Protein AF-0000000084733302 (afdb_homodimer)

Solvent-accessible surface area (backbone atoms only — not comparable to full-atom values): 7321 Å² total; per-residue (Å²): 120,76,85,59,74,82,64,51,71,65,41,52,54,48,25,52,52,38,41,72,64,39,76,35,39,67,44,36,49,34,14,44,42,41,44,33,40,62,74,60,72,36,52,62,71,58,47,15,58,73,69,66,48,49,56,69,56,34,52,52,34,37,53,61,51,75,100,120,74,84,59,74,83,64,50,72,66,42,52,55,48,26,51,52,39,41,72,63,40,75,36,42,66,43,38,49,34,14,42,43,40,43,32,38,63,73,60,70,36,52,60,70,58,47,14,58,72,68,67,47,49,57,68,56,35,52,51,36,37,52,61,51,75,100

Secondary structure (DSSP, 8-state):
--------HHHHHHHHHHHHH--SHHHHHHHHHHHHHHTS---HHHHHHHHTS-HHHHHHHHHHHH-/--------HHHHHHHHHHHHH--SHHHHHHHHHHHHHHTS---HHHHHHHHTS-HHHHHHHHHHHH-

Organism: NCBI:txid412449

Structure (mmCIF, N/CA/C/O backbone):
data_AF-0000000084733302-model_v1
#
loop_
_entity.id
_entity.type
_entity.pdbx_description
1 polymer 'DNA binding HTH domain-containing protein'
#
loop_
_atom_site.group_P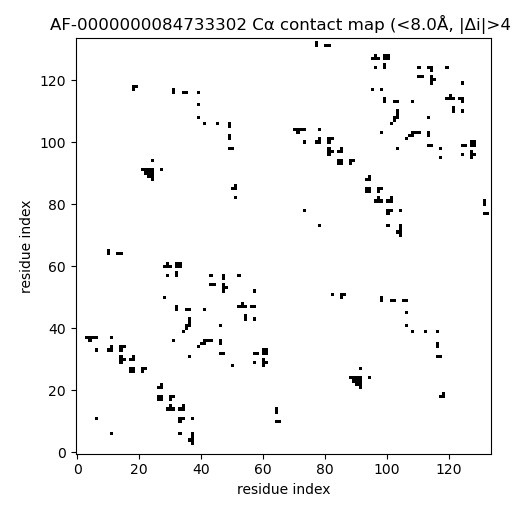DB
_atom_site.id
_atom_site.type_symbol
_atom_site.label_atom_id
_atom_site.label_alt_id
_atom_site.label_comp_id
_atom_site.label_asym_id
_atom_site.label_entity_id
_atom_site.label_seq_id
_atom_site.pdbx_PDB_ins_code
_atom_site.Cartn_x
_atom_site.Cartn_y
_atom_site.Cartn_z
_atom_site.occupancy
_atom_site.B_iso_or_equiv
_atom_site.auth_seq_id
_atom_site.auth_comp_id
_atom_site.auth_asym_id
_atom_site.auth_atom_id
_atom_site.pdbx_PDB_model_num
ATOM 1 N N . MET A 1 1 ? 19.438 17.5 1.714 1 27.17 1 MET A N 1
ATOM 2 C CA . MET A 1 1 ? 18.453 16.594 2.283 1 27.17 1 MET A CA 1
ATOM 3 C C . MET A 1 1 ? 17.234 16.469 1.373 1 27.17 1 MET A C 1
ATOM 5 O O . MET A 1 1 ? 16.594 17.469 1.04 1 27.17 1 MET A O 1
ATOM 9 N N . THR A 1 2 ? 17.25 15.82 0.281 1 35.25 2 THR A N 1
ATOM 10 C CA . THR A 1 2 ? 16.047 15.945 -0.554 1 35.25 2 THR A CA 1
ATOM 11 C C . THR A 1 2 ? 14.797 16.031 0.305 1 35.25 2 THR A C 1
ATOM 13 O O . THR A 1 2 ? 14.75 15.484 1.408 1 35.25 2 THR A O 1
ATOM 16 N N . ARG A 1 3 ? 14.078 17.078 0.338 1 40.25 3 ARG A N 1
ATOM 17 C CA . ARG A 1 3 ? 13.102 17.344 1.391 1 40.25 3 ARG A CA 1
ATOM 18 C C . ARG A 1 3 ? 12.352 16.078 1.789 1 40.25 3 ARG A C 1
ATOM 20 O O . ARG A 1 3 ? 11.492 15.609 1.046 1 40.25 3 ARG A O 1
ATOM 27 N N . ALA A 1 4 ? 12.93 14.977 2.154 1 46.53 4 ALA A N 1
ATOM 28 C CA . ALA A 1 4 ? 12.469 13.742 2.789 1 46.53 4 ALA A CA 1
ATOM 29 C C . ALA A 1 4 ? 11.266 14 3.688 1 46.53 4 ALA A C 1
ATOM 31 O O . ALA A 1 4 ? 11.273 14.93 4.504 1 46.53 4 ALA A O 1
ATOM 32 N N . ALA A 1 5 ? 10.125 14.07 2.994 1 53.84 5 ALA A N 1
ATOM 33 C CA . ALA A 1 5 ? 8.977 14.523 3.775 1 53.84 5 ALA A CA 1
ATOM 34 C C . ALA A 1 5 ? 9.18 14.242 5.262 1 53.84 5 ALA A C 1
ATOM 36 O O . ALA A 1 5 ? 9.672 13.172 5.633 1 53.84 5 ALA A O 1
ATOM 37 N N . ILE A 1 6 ? 9.633 15.242 5.922 1 62.16 6 ILE A N 1
ATOM 38 C CA . ILE A 1 6 ? 9.758 15.258 7.375 1 62.16 6 ILE A CA 1
ATOM 39 C C . ILE A 1 6 ? 8.484 14.695 8.008 1 62.16 6 ILE A C 1
ATOM 41 O O . ILE A 1 6 ? 7.406 15.281 7.867 1 62.16 6 ILE A O 1
ATOM 45 N N . PHE A 1 7 ? 8.477 13.469 8.109 1 80 7 PHE A N 1
ATOM 46 C CA . PHE A 1 7 ? 7.34 12.875 8.805 1 80 7 PHE A CA 1
ATOM 47 C C . PHE A 1 7 ? 7.586 12.844 10.305 1 80 7 PHE A C 1
ATOM 49 O O . PHE A 1 7 ? 8.672 12.477 10.758 1 80 7 PHE A O 1
ATOM 56 N N . SER A 1 8 ? 6.609 13.414 10.93 1 85.06 8 SER A N 1
ATOM 57 C CA . SER A 1 8 ? 6.703 13.344 12.383 1 85.06 8 SER A CA 1
ATOM 58 C C . SER A 1 8 ? 6.406 11.938 12.891 1 85.06 8 SER A C 1
ATOM 60 O O . SER A 1 8 ? 5.695 11.172 12.234 1 85.06 8 SER A O 1
ATOM 62 N N . LYS A 1 9 ? 7.008 11.594 14.078 1 87.25 9 LYS A N 1
ATOM 63 C CA . LYS A 1 9 ? 6.75 10.297 14.695 1 87.25 9 LYS A CA 1
ATOM 64 C C . LYS A 1 9 ? 5.258 10.086 14.93 1 87.25 9 LYS A C 1
ATOM 66 O O . LYS A 1 9 ? 4.754 8.969 14.789 1 87.25 9 LYS A O 1
ATOM 71 N N . ASN A 1 10 ? 4.57 11.172 15.242 1 89.12 10 ASN A N 1
ATOM 72 C CA . ASN A 1 10 ? 3.135 11.102 15.492 1 89.12 10 ASN A CA 1
ATOM 73 C C . ASN A 1 10 ? 2.367 10.734 14.227 1 89.12 10 ASN A C 1
ATOM 75 O O . ASN A 1 10 ? 1.413 9.953 14.281 1 89.12 10 ASN A O 1
ATOM 79 N N . GLU A 1 11 ? 2.811 11.305 13.148 1 90.25 11 GLU A N 1
ATOM 80 C CA . GLU A 1 11 ? 2.162 11 11.875 1 90.25 11 GLU A CA 1
ATOM 81 C C . GLU A 1 11 ? 2.312 9.523 11.523 1 90.25 11 GLU A C 1
ATOM 83 O O . GLU A 1 11 ? 1.359 8.891 11.07 1 90.25 11 GLU A O 1
ATOM 88 N N . ILE A 1 12 ? 3.457 9.031 11.82 1 92.31 12 ILE A N 1
ATOM 89 C CA . ILE A 1 12 ? 3.754 7.633 11.508 1 92.31 12 ILE A CA 1
ATOM 90 C C . ILE A 1 12 ? 2.928 6.719 12.414 1 92.31 12 ILE A C 1
ATOM 92 O O . ILE A 1 12 ? 2.383 5.715 11.953 1 92.31 12 ILE A O 1
ATOM 96 N N . VAL A 1 13 ? 2.842 7.074 13.695 1 93.56 13 VAL A N 1
ATOM 97 C CA . VAL A 1 13 ? 2.061 6.293 14.648 1 93.56 13 VAL A CA 1
ATOM 98 C C . VAL A 1 13 ? 0.592 6.285 14.234 1 93.56 13 VAL A C 1
ATOM 100 O O . VAL A 1 13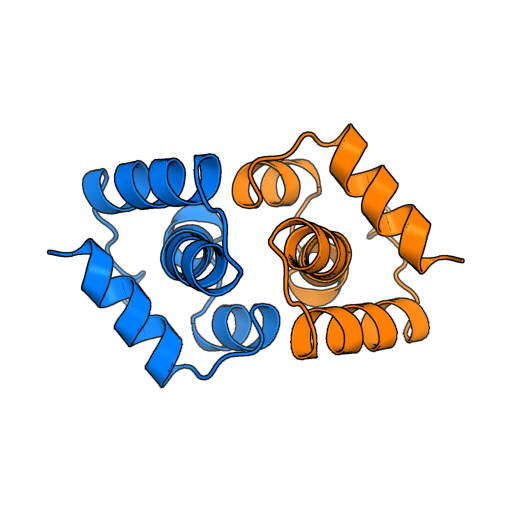 ? -0.056 5.234 14.234 1 93.56 13 VAL A O 1
ATOM 103 N N . TRP A 1 14 ? 0.156 7.391 13.789 1 93.5 14 TRP A N 1
ATOM 104 C CA . TRP A 1 14 ? -1.238 7.496 13.375 1 93.5 14 TRP A CA 1
ATOM 105 C C . TRP A 1 14 ? -1.483 6.711 12.086 1 93.5 14 TRP A C 1
ATOM 107 O O . TRP A 1 14 ? -2.518 6.055 11.938 1 93.5 14 TRP A O 1
ATOM 117 N N . ALA A 1 15 ? -0.648 6.836 11.172 1 95.38 15 ALA A N 1
ATOM 118 C CA . ALA A 1 15 ? -0.767 6.094 9.922 1 95.38 15 ALA A CA 1
ATOM 119 C C . ALA A 1 15 ? -0.795 4.59 10.172 1 95.38 15 ALA A C 1
ATOM 121 O O . ALA A 1 15 ? -1.578 3.863 9.555 1 95.38 15 ALA A O 1
ATOM 122 N N . ASN A 1 16 ? 0.029 4.121 11.148 1 95 16 ASN A N 1
ATOM 123 C CA . ASN A 1 16 ? 0.032 2.711 11.516 1 95 16 ASN A CA 1
ATOM 124 C C . ASN A 1 16 ? -1.301 2.291 12.133 1 95 16 ASN A C 1
ATOM 126 O O . ASN A 1 16 ? -1.818 1.215 11.828 1 95 16 ASN A O 1
ATOM 130 N N . GLU A 1 17 ? -1.828 3.121 12.945 1 95.31 17 GLU A N 1
ATOM 131 C CA . GLU A 1 17 ? -3.119 2.838 13.562 1 95.31 17 GLU A CA 1
ATOM 132 C C . GLU A 1 17 ? -4.23 2.771 12.523 1 95.31 17 GLU A C 1
ATOM 134 O O . GLU A 1 17 ? -5.09 1.89 12.578 1 95.31 17 GLU A O 1
ATOM 139 N N . LEU A 1 18 ? -4.215 3.707 11.617 1 95.75 18 LEU A N 1
ATOM 140 C CA . LEU A 1 18 ? -5.219 3.727 10.555 1 95.75 18 LEU A CA 1
ATOM 141 C C . LEU A 1 18 ? -5.113 2.479 9.68 1 95.75 18 LEU A C 1
ATOM 143 O O . LEU A 1 18 ? -6.129 1.883 9.32 1 95.75 18 LEU A O 1
ATOM 147 N N . ARG A 1 19 ? -3.879 2.109 9.391 1 95.44 19 ARG A N 1
ATOM 148 C CA . ARG A 1 19 ? -3.668 0.898 8.602 1 95.44 19 ARG A CA 1
ATOM 149 C C . ARG A 1 19 ? -4.223 -0.326 9.32 1 95.44 19 ARG A C 1
ATOM 151 O O . ARG A 1 19 ? -4.871 -1.174 8.703 1 95.44 19 ARG A O 1
ATOM 158 N N . ASP A 1 20 ? -3.971 -0.401 10.672 1 95.69 20 ASP A N 1
ATOM 159 C CA . ASP A 1 20 ? -4.371 -1.562 11.461 1 95.69 20 ASP A CA 1
ATOM 160 C C . ASP A 1 20 ? -5.891 -1.657 11.57 1 95.69 20 ASP A C 1
ATOM 162 O O . ASP A 1 20 ? -6.441 -2.752 11.711 1 95.69 20 ASP A O 1
ATOM 166 N N . HIS A 1 21 ? -6.547 -0.57 11.375 1 95.06 21 HIS A N 1
ATOM 167 C CA . HIS A 1 21 ? -7.992 -0.566 11.57 1 95.06 21 HIS A CA 1
ATOM 168 C C . HIS A 1 21 ? -8.727 -0.237 10.273 1 95.06 21 HIS A C 1
ATOM 170 O O . HIS A 1 21 ? -9.945 -0.071 10.266 1 95.06 21 HIS A O 1
ATOM 176 N N . ALA A 1 22 ? -8.023 -0.167 9.211 1 95.5 22 ALA A N 1
ATOM 177 C CA . ALA A 1 22 ? -8.617 0.25 7.945 1 95.5 22 ALA A CA 1
ATOM 178 C C . ALA A 1 22 ? -9.703 -0.726 7.496 1 95.5 22 ALA A C 1
ATOM 180 O O . ALA A 1 22 ? -9.492 -1.941 7.508 1 95.5 22 ALA A O 1
ATOM 181 N N . LYS A 1 23 ? -10.867 -0.196 7.164 1 93.75 23 LYS A N 1
ATOM 182 C CA . LYS A 1 23 ? -12 -0.998 6.715 1 93.75 23 LYS A CA 1
ATOM 183 C C . LYS A 1 23 ? -12.312 -0.741 5.242 1 93.75 23 LYS A C 1
ATOM 185 O O . LYS A 1 23 ? -13.039 -1.509 4.609 1 93.75 23 LYS A O 1
ATOM 190 N N . THR A 1 24 ? -11.805 0.316 4.758 1 95.5 24 THR A N 1
ATOM 191 C CA . THR A 1 24 ? -12.031 0.662 3.359 1 95.5 24 THR A CA 1
ATOM 192 C C . THR A 1 24 ? -10.711 0.857 2.629 1 95.5 24 THR A C 1
ATOM 194 O O . THR A 1 24 ? -9.672 1.06 3.262 1 95.5 24 THR A O 1
ATOM 197 N N . VAL A 1 25 ? -10.742 0.875 1.32 1 95.94 25 VAL A N 1
ATOM 198 C CA . VAL A 1 25 ? -9.57 1.079 0.475 1 95.94 25 VAL A CA 1
ATOM 199 C C . VAL A 1 25 ? -9.023 2.49 0.678 1 95.94 25 VAL A C 1
ATOM 201 O O . VAL A 1 25 ? -7.809 2.691 0.735 1 95.94 25 VAL A O 1
ATOM 204 N N . GLU A 1 26 ? -9.984 3.412 0.802 1 95.19 26 GLU A N 1
ATOM 205 C CA . GLU A 1 26 ? -9.578 4.805 0.979 1 95.19 26 GLU A CA 1
ATOM 206 C C . GLU A 1 26 ? -8.773 4.988 2.26 1 95.19 26 GLU A C 1
ATOM 208 O O . GLU A 1 26 ? -7.77 5.707 2.27 1 95.19 26 GLU A O 1
ATOM 213 N N . GLU A 1 27 ? -9.203 4.328 3.328 1 95.56 27 GLU A N 1
ATOM 214 C CA . GLU A 1 27 ? -8.484 4.402 4.598 1 95.56 27 GLU A CA 1
ATOM 215 C C . GLU A 1 27 ? -7.086 3.801 4.477 1 95.56 27 GLU A C 1
ATOM 217 O O . GLU A 1 27 ? -6.125 4.332 5.031 1 95.56 27 GLU A O 1
ATOM 222 N N . MET A 1 28 ? -6.969 2.713 3.705 1 96.38 28 MET A N 1
ATOM 223 C CA . MET A 1 28 ? -5.672 2.086 3.465 1 96.38 28 MET A CA 1
ATOM 224 C C . MET A 1 28 ? -4.77 3 2.643 1 96.38 28 MET A C 1
ATOM 226 O O . MET A 1 28 ? -3.586 3.15 2.951 1 96.38 28 MET A O 1
ATOM 230 N N . GLN A 1 29 ? -5.395 3.609 1.688 1 96.88 29 GLN A N 1
ATOM 231 C CA . GLN A 1 29 ? -4.641 4.539 0.853 1 96.88 29 GLN A CA 1
ATOM 232 C C . GLN A 1 29 ? -4.113 5.711 1.674 1 96.88 29 GLN A C 1
ATOM 234 O O . GLN A 1 29 ? -2.965 6.129 1.502 1 96.88 29 GLN A O 1
ATOM 239 N N . ARG A 1 30 ? -4.938 6.176 2.555 1 95.5 30 ARG A N 1
ATOM 240 C CA . ARG A 1 30 ? -4.539 7.285 3.42 1 95.5 30 ARG A CA 1
ATOM 241 C C . ARG A 1 30 ? -3.379 6.883 4.32 1 95.5 30 ARG A C 1
ATOM 243 O O . ARG A 1 30 ? -2.398 7.621 4.445 1 95.5 30 ARG A O 1
ATOM 250 N N . ALA A 1 31 ? -3.502 5.773 4.879 1 96.44 31 ALA A N 1
ATOM 251 C CA . ALA A 1 31 ? -2.455 5.293 5.773 1 96.44 31 ALA A CA 1
ATOM 252 C C . ALA A 1 31 ? -1.149 5.062 5.02 1 96.44 31 ALA A C 1
ATOM 254 O 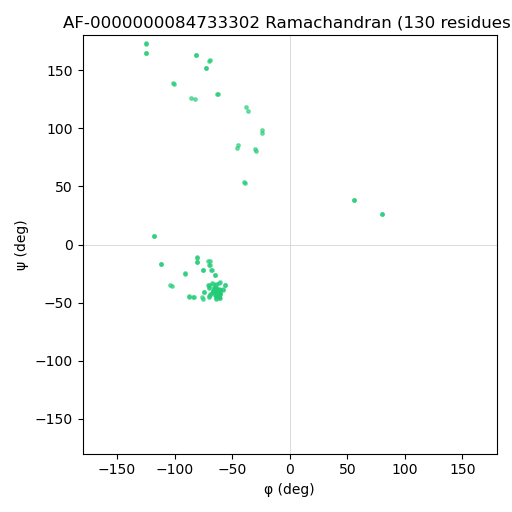O . ALA A 1 31 ? -0.088 5.52 5.453 1 96.44 31 ALA A O 1
ATOM 255 N N . LEU A 1 32 ? -1.231 4.441 3.852 1 96.56 32 LEU A N 1
ATOM 256 C CA . LEU A 1 32 ? -0.045 4.039 3.105 1 96.56 32 LEU A CA 1
ATOM 257 C C . LEU A 1 32 ? 0.619 5.242 2.445 1 96.56 32 LEU A C 1
ATOM 259 O O . LEU A 1 32 ? 1.818 5.215 2.16 1 96.56 32 LEU A O 1
ATOM 263 N N . SER A 1 33 ? -0.177 6.293 2.268 1 95.62 33 SER A N 1
ATOM 264 C CA . SER A 1 33 ? 0.406 7.516 1.73 1 95.62 33 SER A CA 1
ATOM 265 C C . SER A 1 33 ? 1.494 8.062 2.648 1 95.62 33 SER A C 1
ATOM 267 O O . SER A 1 33 ? 2.51 8.578 2.178 1 95.62 33 SER A O 1
ATOM 269 N N . VAL A 1 34 ? 1.339 7.875 3.861 1 94.25 34 VAL A N 1
ATOM 270 C CA . VAL A 1 34 ? 2.322 8.336 4.836 1 94.25 34 VAL A CA 1
ATOM 271 C C . VAL A 1 34 ? 3.402 7.273 5.023 1 94.25 34 VAL A C 1
ATOM 273 O O . VAL A 1 34 ? 4.598 7.574 4.961 1 94.25 34 VAL A O 1
ATOM 276 N N . LEU A 1 35 ? 3.016 6.059 5.141 1 95.19 35 LEU A N 1
ATOM 277 C CA . LEU A 1 35 ? 3.932 4.98 5.504 1 95.19 35 LEU A CA 1
ATOM 278 C C . LEU A 1 35 ? 4.902 4.684 4.367 1 95.19 35 LEU A C 1
ATOM 280 O O . LEU A 1 35 ? 6.078 4.406 4.605 1 95.19 35 LEU A O 1
ATOM 284 N N . LEU A 1 36 ? 4.441 4.762 3.172 1 94.38 36 LEU A N 1
ATOM 285 C CA . LEU A 1 36 ? 5.297 4.484 2.025 1 94.38 36 LEU A CA 1
ATOM 286 C C . LEU A 1 36 ? 6.387 5.543 1.89 1 94.38 36 LEU A C 1
ATOM 288 O O . LEU A 1 36 ? 7.516 5.234 1.513 1 94.38 36 LEU A O 1
ATOM 292 N N . MET A 1 37 ? 5.977 6.676 2.248 1 91.5 37 MET A N 1
ATOM 293 C CA . MET A 1 37 ? 6.938 7.77 2.137 1 91.5 37 MET A CA 1
ATOM 294 C C . MET A 1 37 ? 7.859 7.805 3.35 1 91.5 37 MET A C 1
ATOM 296 O O . MET A 1 37 ? 9.078 7.957 3.207 1 91.5 37 MET A O 1
ATOM 300 N N . ALA A 1 38 ? 7.336 7.672 4.457 1 89.38 38 ALA A N 1
ATOM 301 C CA . ALA A 1 38 ? 8.086 7.82 5.699 1 89.38 38 ALA A CA 1
ATOM 302 C C . ALA A 1 38 ? 8.945 6.59 5.973 1 89.38 38 ALA A C 1
ATOM 304 O O . ALA A 1 38 ? 10.133 6.711 6.305 1 89.38 38 ALA A O 1
ATOM 305 N N . GLU A 1 39 ? 8.383 5.43 5.812 1 87.56 39 GLU A N 1
ATOM 306 C CA . GLU A 1 39 ? 9.078 4.195 6.172 1 87.56 39 GLU A CA 1
ATOM 307 C C . GLU A 1 39 ? 9.594 3.473 4.934 1 87.56 39 GLU A C 1
ATOM 309 O O . GLU A 1 39 ? 10.625 2.795 4.988 1 87.56 39 GLU A O 1
ATOM 314 N N . GLY A 1 40 ? 8.875 3.539 3.875 1 86.44 40 GLY A N 1
ATOM 315 C CA . GLY A 1 40 ? 9.242 2.83 2.662 1 86.44 40 GLY A CA 1
ATOM 316 C C . GLY A 1 40 ? 10.305 3.549 1.85 1 86.44 40 GLY A C 1
ATOM 317 O O . GLY A 1 40 ? 10.875 2.979 0.917 1 86.44 40 GLY A O 1
ATOM 318 N N . GLN A 1 41 ? 10.578 4.73 2.182 1 86.44 41 GLN A N 1
ATOM 319 C CA . GLN A 1 41 ? 11.547 5.555 1.466 1 86.44 41 GLN A CA 1
ATOM 320 C C . GLN A 1 41 ? 11.195 5.648 -0.016 1 86.44 41 GLN A C 1
ATOM 322 O O . GLN A 1 41 ? 12.078 5.562 -0.874 1 86.44 41 GLN A O 1
ATOM 327 N N . MET A 1 42 ? 9.922 5.73 -0.196 1 89.5 42 MET A N 1
ATOM 328 C CA . MET A 1 42 ? 9.43 5.828 -1.569 1 89.5 42 MET A CA 1
ATOM 329 C C . MET A 1 42 ? 9.078 7.27 -1.922 1 89.5 42 MET A C 1
ATOM 331 O O . MET A 1 42 ? 8.523 7.996 -1.098 1 89.5 42 MET A O 1
ATOM 335 N N . GLU A 1 43 ? 9.484 7.562 -3.137 1 90.38 43 GLU A N 1
ATOM 336 C CA . GLU A 1 43 ? 9.109 8.891 -3.615 1 90.38 43 GLU A CA 1
ATOM 337 C C . GLU A 1 43 ? 7.605 8.984 -3.863 1 90.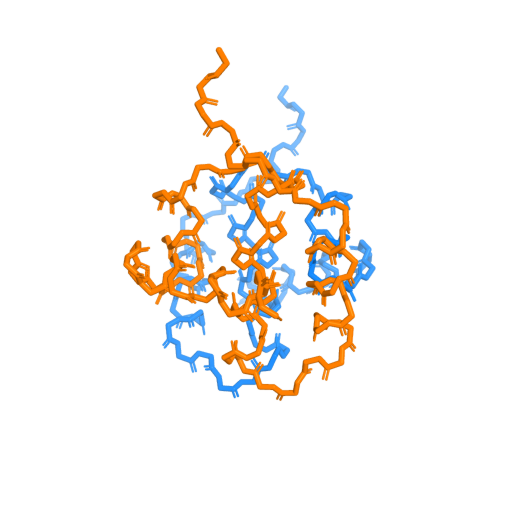38 43 GLU A C 1
ATOM 339 O O . GLU A 1 43 ? 6.945 7.973 -4.098 1 90.38 43 GLU A O 1
ATOM 344 N N . ALA A 1 44 ? 7.156 10.242 -3.854 1 91.75 44 ALA A N 1
ATOM 345 C CA . ALA A 1 44 ? 5.723 10.484 -3.992 1 91.75 44 ALA A CA 1
ATOM 346 C C . ALA A 1 44 ? 5.199 9.945 -5.32 1 91.75 44 ALA A C 1
ATOM 348 O O . ALA A 1 44 ? 4.09 9.414 -5.391 1 91.75 44 ALA A O 1
ATOM 349 N N . GLU A 1 45 ? 6.031 10.133 -6.367 1 93.31 45 GLU A N 1
ATOM 350 C CA . GLU A 1 45 ? 5.625 9.688 -7.695 1 93.31 45 GLU A CA 1
ATOM 351 C C . GLU A 1 45 ? 5.426 8.172 -7.727 1 93.31 45 GLU A C 1
ATOM 353 O O . GLU A 1 45 ? 4.406 7.684 -8.219 1 93.31 45 GLU A O 1
ATOM 358 N N . LYS A 1 46 ? 6.285 7.473 -7.141 1 93.06 46 LYS A N 1
ATOM 359 C CA . LYS A 1 46 ? 6.215 6.012 -7.105 1 93.06 46 LYS A CA 1
ATOM 360 C C . LYS A 1 46 ? 5.129 5.539 -6.145 1 93.06 46 LYS A C 1
ATOM 362 O O . LYS A 1 46 ? 4.387 4.602 -6.445 1 93.06 46 LYS A O 1
ATOM 367 N N . ALA A 1 47 ? 5.012 6.172 -5.012 1 95.38 47 ALA A N 1
ATOM 368 C CA . ALA A 1 47 ? 3.996 5.824 -4.023 1 95.38 47 ALA A CA 1
ATOM 369 C C . ALA A 1 47 ? 2.592 6.004 -4.594 1 95.38 47 ALA A C 1
ATOM 371 O O . ALA A 1 47 ? 1.732 5.133 -4.434 1 95.38 47 ALA A O 1
ATOM 372 N N . SER A 1 48 ? 2.383 7.145 -5.285 1 95.44 48 SER A N 1
ATOM 373 C CA . SER A 1 48 ? 1.066 7.414 -5.859 1 95.44 48 SER A CA 1
ATOM 374 C C . SER A 1 48 ? 0.724 6.41 -6.953 1 95.44 48 SER A C 1
ATOM 376 O O . SER A 1 48 ? -0.418 5.957 -7.055 1 95.44 48 SER A O 1
ATOM 378 N N . ALA A 1 49 ? 1.678 6.023 -7.73 1 94.75 49 ALA A N 1
ATOM 379 C CA . ALA A 1 49 ? 1.464 5.043 -8.789 1 94.75 49 ALA A CA 1
ATOM 380 C C . ALA A 1 49 ? 1.105 3.676 -8.211 1 94.75 49 ALA A C 1
ATOM 382 O O . ALA A 1 49 ? 0.191 3.008 -8.703 1 94.75 49 ALA A O 1
ATOM 383 N N . LEU A 1 50 ? 1.737 3.285 -7.148 1 95.12 50 LEU A N 1
ATOM 384 C CA . LEU A 1 50 ? 1.494 1.993 -6.516 1 95.12 50 LEU A CA 1
ATOM 385 C C . LEU A 1 50 ? 0.091 1.934 -5.922 1 95.12 50 LEU A C 1
ATOM 387 O O . LEU A 1 50 ? -0.582 0.904 -6.008 1 95.12 50 LEU A O 1
ATOM 391 N N . LEU A 1 51 ? -0.344 2.988 -5.34 1 96.25 51 LEU A N 1
ATOM 392 C CA . LEU A 1 51 ? -1.641 3.045 -4.672 1 96.25 51 LEU A CA 1
ATOM 393 C C . LEU A 1 51 ? -2.762 3.262 -5.68 1 96.25 51 LEU A C 1
ATOM 395 O O . LEU A 1 51 ? -3.939 3.082 -5.355 1 96.25 51 LEU A O 1
ATOM 399 N N . GLY A 1 52 ? -2.447 3.656 -6.891 1 95.19 52 GLY A N 1
ATOM 400 C CA . GLY A 1 52 ? -3.443 3.893 -7.922 1 95.19 52 GLY A CA 1
ATOM 401 C C . GLY A 1 52 ? -4.121 5.246 -7.797 1 95.19 52 GLY A C 1
ATOM 402 O O . GLY A 1 52 ? -5.316 5.371 -8.07 1 95.19 52 GLY A O 1
ATOM 403 N N . ILE A 1 53 ? -3.395 6.176 -7.184 1 96 53 ILE A N 1
ATOM 404 C CA . ILE A 1 53 ? -3.945 7.52 -7.035 1 96 53 ILE A CA 1
ATOM 405 C C . ILE A 1 53 ? -2.979 8.539 -7.625 1 96 53 ILE A C 1
ATOM 407 O O . ILE A 1 53 ? -1.891 8.188 -8.078 1 96 53 ILE A O 1
ATOM 411 N N . SER A 1 54 ? -3.449 9.797 -7.676 1 96.06 54 SER A N 1
ATOM 412 C CA . SER A 1 54 ? -2.576 10.867 -8.164 1 96.06 54 SER A CA 1
ATOM 413 C C . SER A 1 54 ? -1.641 11.352 -7.062 1 96.06 54 SER A C 1
ATOM 415 O O . SER A 1 54 ? -1.911 11.156 -5.875 1 96.06 54 SER A O 1
ATOM 417 N N . LYS A 1 55 ? -0.546 12.094 -7.516 1 95.38 55 LYS A N 1
ATOM 418 C CA . LYS A 1 55 ? 0.367 12.703 -6.551 1 95.38 55 LYS A CA 1
ATOM 419 C C . LYS A 1 55 ? -0.36 13.719 -5.668 1 95.38 55 LYS A C 1
ATOM 421 O O . LYS A 1 55 ? -0.083 13.812 -4.473 1 95.38 55 LYS A O 1
ATOM 426 N N . ARG A 1 56 ? -1.224 14.391 -6.344 1 96 56 ARG A N 1
ATOM 427 C CA . ARG A 1 56 ? -1.993 15.398 -5.613 1 96 56 ARG A CA 1
ATOM 428 C C . ARG A 1 56 ? -2.812 14.75 -4.5 1 96 56 ARG A C 1
ATOM 430 O O . ARG A 1 56 ? -2.824 15.242 -3.369 1 96 56 ARG A O 1
ATOM 437 N N . THR A 1 57 ? -3.486 13.68 -4.77 1 95.81 57 THR A N 1
ATOM 438 C CA . THR A 1 57 ? -4.312 12.961 -3.805 1 95.81 57 THR A CA 1
ATOM 439 C C . THR A 1 57 ? -3.457 12.383 -2.684 1 95.81 57 THR A C 1
ATOM 441 O O . THR A 1 57 ? -3.859 12.398 -1.518 1 95.81 57 THR A O 1
ATOM 444 N N . LEU A 1 58 ? -2.277 11.992 -3.047 1 95.31 58 LEU A N 1
ATOM 445 C CA . LEU A 1 58 ? -1.352 11.453 -2.055 1 95.31 58 LEU A CA 1
ATOM 446 C C . LEU A 1 58 ? -0.998 12.508 -1.013 1 95.31 58 LEU A C 1
ATOM 448 O O . LEU A 1 58 ? -1.033 12.234 0.189 1 95.31 58 LEU A O 1
ATOM 452 N N . PHE A 1 59 ? -0.73 13.656 -1.452 1 93.62 59 PHE A N 1
ATOM 453 C CA . PHE A 1 59 ? -0.357 14.719 -0.527 1 93.62 59 PHE A CA 1
ATOM 454 C C . PHE A 1 59 ? -1.557 15.156 0.305 1 93.62 59 PHE A C 1
ATOM 456 O O . PHE A 1 59 ? -1.409 15.508 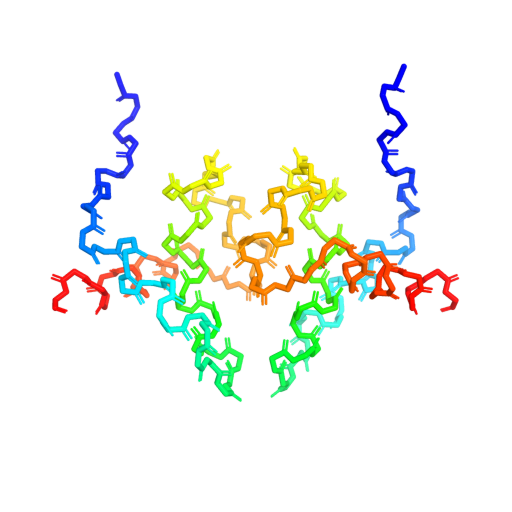1.477 1 93.62 59 PHE A O 1
ATOM 463 N N . ARG A 1 60 ? -2.668 15.102 -0.37 1 93.69 60 ARG A N 1
ATOM 464 C CA . ARG A 1 60 ? -3.883 15.43 0.368 1 93.69 60 ARG A CA 1
ATOM 465 C C . ARG A 1 60 ? -4.113 14.445 1.509 1 93.69 60 ARG A C 1
ATOM 467 O O . ARG A 1 60 ? -4.504 14.836 2.609 1 93.69 60 ARG A O 1
ATOM 474 N N . TYR A 1 61 ? -3.924 13.195 1.279 1 93.5 61 TYR A N 1
ATOM 475 C CA . TYR A 1 61 ? -4.059 12.164 2.307 1 93.5 61 TYR A CA 1
ATOM 476 C C . TYR A 1 61 ? -3.066 12.398 3.439 1 93.5 61 TYR A C 1
ATOM 478 O O . TYR A 1 61 ? -3.428 12.312 4.617 1 93.5 61 TYR A O 1
ATOM 486 N N . ARG A 1 62 ? -1.894 12.758 3.055 1 89.38 62 ARG A N 1
ATOM 487 C CA . ARG A 1 62 ? -0.852 13.016 4.043 1 89.38 62 ARG A CA 1
ATOM 488 C C . ARG A 1 62 ? -1.225 14.203 4.93 1 89.38 62 ARG A C 1
ATOM 490 O O . ARG A 1 62 ? -0.988 14.172 6.141 1 89.38 62 ARG A O 1
ATOM 497 N N . GLU A 1 63 ? -1.781 15.125 4.277 1 87.62 63 GLU A N 1
ATOM 498 C CA . GLU A 1 63 ? -2.164 16.328 5.012 1 87.62 63 GLU A CA 1
ATOM 499 C C . GLU A 1 63 ? -3.248 16.016 6.043 1 87.62 63 GLU A C 1
ATOM 501 O O . GLU A 1 63 ? -3.346 16.703 7.066 1 87.62 63 GLU A O 1
ATOM 506 N N . SER A 1 64 ? -3.969 15.008 5.754 1 85 64 SER A N 1
ATOM 507 C CA . SER A 1 64 ? -5.031 14.633 6.676 1 85 64 SER A CA 1
ATOM 508 C C . SER A 1 64 ? -4.465 14.07 7.977 1 85 64 SER A C 1
ATOM 510 O O . SER A 1 64 ? -5.164 14.008 8.992 1 85 64 SER A O 1
ATOM 512 N N . PHE A 1 65 ? -3.203 13.656 7.992 1 82.31 65 PHE A N 1
ATOM 513 C CA . PHE A 1 65 ? -2.543 13.133 9.188 1 82.31 65 PHE A CA 1
ATOM 514 C C . PHE A 1 65 ? -1.852 14.258 9.945 1 82.31 65 PHE A C 1
ATOM 516 O O . PHE A 1 65 ? -1.485 14.086 11.117 1 82.31 65 PHE A O 1
ATOM 523 N N . CYS A 1 66 ? -1.556 15.18 9.375 1 70.06 66 CYS A N 1
ATOM 524 C CA . CYS A 1 66 ? -0.87 16.297 10.016 1 70.06 66 CYS A CA 1
ATOM 525 C C . CYS A 1 66 ? -1.809 17.047 10.953 1 70.06 66 CYS A C 1
ATOM 527 O O . CYS A 1 66 ? -1.359 17.719 11.891 1 70.06 66 CYS A O 1
ATOM 529 N N . HIS A 1 67 ? -3.045 16.719 10.758 1 57.69 67 HIS A N 1
ATOM 530 C CA . HIS A 1 67 ? -3.912 17.469 11.656 1 57.69 67 HIS A CA 1
ATOM 531 C C . HIS A 1 67 ? -4.43 16.594 12.789 1 57.69 67 HIS A C 1
ATOM 533 O O . HIS A 1 67 ? -4.652 15.398 12.602 1 57.69 67 HIS A O 1
ATOM 539 N N . MET B 1 1 ? 21.969 -12.125 -7.91 1 27.3 1 MET B N 1
ATOM 540 C CA . MET B 1 1 ? 20.641 -11.539 -8.102 1 27.3 1 MET B CA 1
ATOM 541 C C . MET B 1 1 ? 19.75 -11.828 -6.91 1 27.3 1 MET B C 1
ATOM 543 O O . MET B 1 1 ? 19.531 -12.992 -6.562 1 27.3 1 MET B O 1
ATOM 547 N N . THR B 1 2 ? 19.859 -11.219 -5.785 1 36.03 2 THR B N 1
ATOM 548 C CA . THR B 1 2 ? 19.031 -11.742 -4.703 1 36.03 2 THR B CA 1
ATOM 549 C C . THR B 1 2 ? 17.672 -12.18 -5.23 1 36.03 2 THR B C 1
ATOM 551 O O . THR B 1 2 ? 17.172 -11.641 -6.223 1 36.03 2 THR B O 1
ATOM 554 N N . ARG B 1 3 ? 17.312 -13.375 -5.137 1 40.75 3 ARG B N 1
ATOM 555 C CA . ARG B 1 3 ? 16.188 -13.938 -5.875 1 40.75 3 ARG B CA 1
ATOM 556 C C . ARG B 1 3 ? 15.031 -12.938 -5.945 1 40.75 3 ARG B C 1
ATOM 558 O O . ARG B 1 3 ? 14.32 -12.734 -4.957 1 40.75 3 ARG B O 1
ATOM 565 N N . ALA B 1 4 ? 15.164 -11.719 -6.367 1 46.59 4 ALA B N 1
ATOM 566 C CA . ALA B 1 4 ? 14.219 -10.664 -6.727 1 46.59 4 ALA B CA 1
ATOM 567 C C . ALA B 1 4 ? 12.922 -11.25 -7.285 1 46.59 4 ALA B C 1
ATOM 569 O O . ALA B 1 4 ? 12.953 -12.125 -8.156 1 46.59 4 ALA B O 1
ATOM 570 N N . ALA B 1 5 ? 12.055 -11.641 -6.332 1 53.84 5 ALA B N 1
ATOM 571 C CA . ALA B 1 5 ? 10.891 -12.398 -6.801 1 53.84 5 ALA B CA 1
ATOM 572 C C . ALA B 1 5 ? 10.594 -12.094 -8.266 1 53.84 5 ALA B C 1
ATOM 574 O O . ALA B 1 5 ? 10.711 -10.945 -8.703 1 53.84 5 ALA B O 1
ATOM 575 N N . ILE B 1 6 ? 11.062 -12.984 -9.062 1 61.81 6 ILE B N 1
ATOM 576 C CA . ILE B 1 6 ? 10.789 -13 -10.492 1 61.81 6 ILE B CA 1
ATOM 577 C C . ILE B 1 6 ? 9.297 -12.773 -10.734 1 61.81 6 ILE B C 1
ATOM 579 O O . ILE B 1 6 ? 8.469 -13.609 -10.375 1 61.81 6 ILE B O 1
ATOM 583 N N . PHE B 1 7 ? 8.961 -11.562 -10.719 1 79.38 7 PHE B N 1
ATOM 584 C CA . PHE B 1 7 ? 7.57 -11.273 -11.055 1 79.38 7 PHE B CA 1
ATOM 585 C C . PHE B 1 7 ? 7.379 -11.234 -12.57 1 79.38 7 PHE B C 1
ATOM 587 O O . PHE B 1 7 ? 8.188 -10.633 -13.289 1 79.38 7 PHE B O 1
ATOM 594 N N . SER B 1 8 ? 6.438 -12.055 -12.93 1 85.06 8 SER B N 1
ATOM 595 C CA . SER B 1 8 ? 6.105 -12.016 -14.352 1 85.06 8 SER B CA 1
ATOM 596 C C . SER B 1 8 ? 5.348 -10.742 -14.711 1 85.06 8 SER B C 1
ATOM 598 O O . SER B 1 8 ? 4.676 -10.156 -13.859 1 85.06 8 SER B O 1
ATOM 600 N N . LYS B 1 9 ? 5.512 -10.312 -15.992 1 87.31 9 LYS B N 1
ATOM 601 C CA . LYS B 1 9 ? 4.785 -9.133 -16.469 1 87.31 9 LYS B CA 1
ATOM 602 C C . LYS B 1 9 ? 3.283 -9.305 -16.281 1 87.31 9 LYS B C 1
ATOM 604 O O . LYS B 1 9 ? 2.582 -8.336 -15.969 1 87.31 9 LYS B O 1
ATOM 609 N N . ASN B 1 10 ? 2.818 -10.531 -16.438 1 89 10 ASN B N 1
ATOM 610 C CA . ASN B 1 10 ? 1.396 -10.82 -16.281 1 89 10 ASN B CA 1
ATOM 611 C C . ASN B 1 10 ? 0.938 -10.602 -14.844 1 89 10 ASN B C 1
ATOM 613 O O . ASN B 1 10 ? -0.154 -10.086 -14.609 1 89 10 ASN B O 1
ATOM 617 N N . GLU B 1 11 ? 1.783 -11.008 -13.938 1 90.06 11 GLU B N 1
ATOM 618 C CA . GLU B 1 11 ? 1.451 -10.828 -12.531 1 90.06 11 GLU B CA 1
ATOM 619 C C . GLU B 1 11 ? 1.33 -9.344 -12.18 1 90.06 11 GLU B C 1
ATOM 621 O O . GLU B 1 11 ? 0.413 -8.945 -11.461 1 90.06 11 GLU B O 1
ATOM 626 N N . ILE B 1 12 ? 2.199 -8.602 -12.75 1 92.25 12 ILE B N 1
ATOM 627 C CA . ILE B 1 12 ? 2.221 -7.168 -12.492 1 92.25 12 ILE B CA 1
ATOM 628 C C . ILE B 1 12 ? 0.98 -6.516 -13.094 1 92.25 12 ILE B C 1
ATOM 630 O O . ILE B 1 12 ? 0.354 -5.656 -12.469 1 92.25 12 ILE B O 1
ATOM 634 N N . VAL B 1 13 ? 0.625 -6.922 -14.32 1 93.62 13 VAL B N 1
ATOM 635 C CA . VAL B 1 13 ? -0.553 -6.383 -14.992 1 93.62 13 VAL B CA 1
ATOM 636 C C . VAL B 1 13 ? -1.806 -6.719 -14.188 1 93.62 13 VAL B C 1
ATOM 638 O O . VAL B 1 13 ? -2.664 -5.859 -13.977 1 93.62 13 VAL B O 1
ATOM 641 N N . TRP B 1 14 ? -1.828 -7.887 -13.68 1 93.44 14 TRP B N 1
ATOM 642 C CA . TRP B 1 14 ? -2.988 -8.312 -12.898 1 93.44 14 TRP B CA 1
ATOM 643 C C . TRP B 1 14 ? -3.055 -7.566 -11.5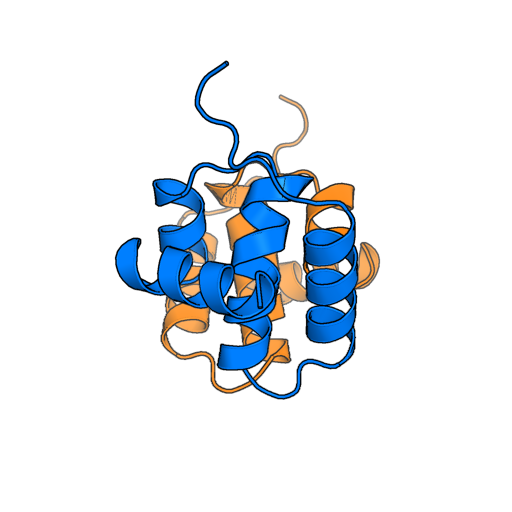7 1 93.44 14 TRP B C 1
ATOM 645 O O . TRP B 1 14 ? -4.137 -7.18 -11.117 1 93.44 14 TRP B O 1
ATOM 655 N N . ALA B 1 15 ? -1.99 -7.453 -10.93 1 95.31 15 ALA B N 1
ATOM 656 C CA . ALA B 1 15 ? -1.938 -6.723 -9.664 1 95.31 15 ALA B CA 1
ATOM 657 C C . ALA B 1 15 ? -2.4 -5.277 -9.844 1 95.31 15 ALA B C 1
ATOM 659 O O . ALA B 1 15 ? -3.139 -4.746 -9.016 1 95.31 15 ALA B O 1
ATOM 660 N N . ASN B 1 16 ? -2.02 -4.652 -10.984 1 95 16 ASN B N 1
ATOM 661 C CA . ASN B 1 16 ? -2.463 -3.297 -11.289 1 95 16 ASN B CA 1
ATOM 662 C C . ASN B 1 16 ? -3.973 -3.236 -11.5 1 95 16 ASN B C 1
ATOM 664 O O . ASN B 1 16 ? -4.633 -2.312 -11.023 1 95 16 AS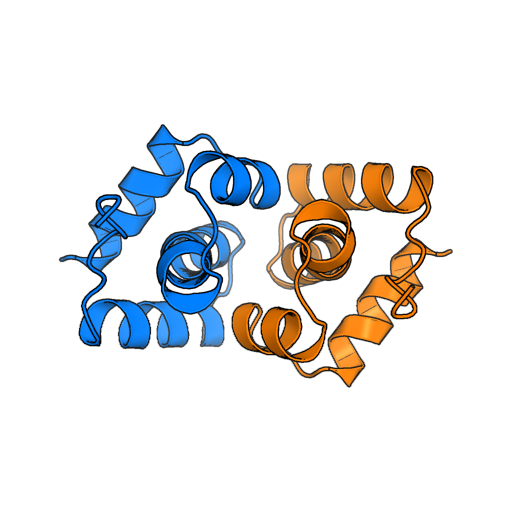N B O 1
ATOM 668 N N . GLU B 1 17 ? -4.484 -4.203 -12.164 1 95.31 17 GLU B N 1
ATOM 669 C CA . GLU B 1 17 ? -5.926 -4.262 -12.398 1 95.31 17 GLU B CA 1
ATOM 670 C C . GLU B 1 17 ? -6.691 -4.434 -11.094 1 95.31 17 GLU B C 1
ATOM 672 O O . GLU B 1 17 ? -7.723 -3.789 -10.883 1 95.31 17 GLU B O 1
ATOM 677 N N . LEU B 1 18 ? -6.191 -5.305 -10.266 1 95.75 18 LEU B N 1
ATOM 678 C CA . LEU B 1 18 ? -6.832 -5.531 -8.969 1 95.75 18 LEU B CA 1
ATOM 679 C C . LEU B 1 18 ? -6.793 -4.266 -8.117 1 95.75 18 LEU B C 1
ATOM 681 O O . LEU B 1 18 ? -7.785 -3.92 -7.473 1 95.75 18 LEU B O 1
ATOM 685 N N . ARG B 1 19 ? -5.648 -3.615 -8.164 1 95.31 19 ARG B N 1
ATOM 686 C CA . ARG B 1 19 ? -5.523 -2.365 -7.418 1 95.31 19 ARG B CA 1
ATOM 687 C C . ARG B 1 19 ? -6.539 -1.336 -7.91 1 95.31 19 ARG B C 1
ATOM 689 O O . ARG B 1 19 ? -7.176 -0.653 -7.105 1 95.31 19 ARG B O 1
ATOM 696 N N . ASP B 1 20 ? -6.707 -1.23 -9.281 1 95.62 20 ASP B N 1
ATOM 697 C CA . ASP B 1 20 ? -7.578 -0.23 -9.891 1 95.62 20 ASP B CA 1
ATOM 698 C C . ASP B 1 20 ? -9.047 -0.509 -9.57 1 95.62 20 ASP B C 1
ATOM 700 O O . ASP B 1 20 ? -9.859 0.414 -9.516 1 95.62 20 ASP B O 1
ATOM 704 N N . HIS B 1 21 ? -9.344 -1.706 -9.242 1 95.06 21 HIS B N 1
ATOM 705 C CA . HIS B 1 21 ? -10.742 -2.066 -9.031 1 95.06 21 HIS B CA 1
ATOM 706 C C . HIS B 1 21 ? -10.984 -2.521 -7.598 1 95.06 21 HIS B C 1
ATOM 708 O O . HIS B 1 21 ? -12.086 -2.969 -7.262 1 95.06 21 HIS B O 1
ATOM 714 N N . ALA B 1 22 ? -10.016 -2.383 -6.777 1 95.44 22 ALA B N 1
ATOM 715 C CA . ALA B 1 22 ? -10.117 -2.887 -5.41 1 95.44 22 ALA B CA 1
ATOM 716 C C . ALA B 1 22 ? -11.234 -2.18 -4.645 1 95.44 22 ALA B C 1
ATOM 718 O O . ALA B 1 22 ? -11.336 -0.951 -4.672 1 95.44 22 ALA B O 1
ATOM 719 N N . LYS B 1 23 ? -12.109 -2.965 -4.012 1 93.75 23 LYS B N 1
ATOM 720 C CA . LYS B 1 23 ? -13.227 -2.438 -3.242 1 93.75 23 LYS B CA 1
ATOM 721 C C . LYS B 1 23 ? -13.047 -2.709 -1.751 1 93.75 23 LYS B C 1
ATOM 723 O O . LYS B 1 23 ? -13.742 -2.121 -0.918 1 93.75 23 LYS B O 1
ATOM 728 N N . THR B 1 24 ? -12.188 -3.602 -1.461 1 95.56 24 THR B N 1
ATOM 729 C CA . THR B 1 24 ? -11.93 -3.939 -0.066 1 95.56 24 THR B CA 1
ATOM 730 C C . THR B 1 24 ? -10.445 -3.789 0.26 1 95.56 24 THR B C 1
ATOM 732 O O . THR B 1 24 ? -9.602 -3.76 -0.642 1 95.56 24 THR B O 1
ATOM 735 N N . VAL B 1 25 ? -10.109 -3.766 1.534 1 96.06 25 VAL B N 1
ATOM 736 C CA . VAL B 1 25 ? -8.734 -3.652 2.012 1 96.06 25 VAL B CA 1
ATOM 737 C C . VAL B 1 25 ? -7.945 -4.902 1.623 1 96.06 25 VAL B C 1
ATOM 739 O O . VAL B 1 25 ? -6.781 -4.809 1.224 1 96.06 25 VAL B O 1
ATOM 742 N N . GLU B 1 26 ? -8.648 -6.023 1.739 1 95.31 26 GLU B N 1
ATOM 743 C CA . GLU B 1 26 ? -8 -7.289 1.414 1 95.31 26 GLU B CA 1
ATOM 744 C C . GLU B 1 26 ? -7.555 -7.32 -0.045 1 95.31 26 GLU B C 1
ATOM 746 O O . GLU B 1 26 ? -6.453 -7.777 -0.354 1 95.31 26 GLU B O 1
ATOM 751 N N . GLU B 1 27 ? -8.414 -6.816 -0.938 1 95.5 27 GLU B N 1
ATOM 752 C CA . GLU B 1 27 ? -8.07 -6.766 -2.355 1 95.5 27 GLU B CA 1
ATOM 753 C C . GLU B 1 27 ? -6.883 -5.84 -2.605 1 95.5 27 GLU B C 1
ATOM 755 O O . GLU B 1 27 ? -6.012 -6.148 -3.422 1 95.5 27 GLU B O 1
ATOM 760 N N . MET B 1 28 ? -6.82 -4.727 -1.877 1 96.31 28 MET B N 1
ATOM 761 C CA . MET B 1 28 ? -5.695 -3.799 -1.981 1 96.31 28 MET B CA 1
ATOM 762 C C . MET B 1 28 ? -4.41 -4.441 -1.473 1 96.31 28 MET B C 1
ATOM 764 O O . MET B 1 28 ? -3.359 -4.32 -2.102 1 96.31 28 MET B O 1
ATOM 768 N N . GLN B 1 29 ? -4.574 -5.152 -0.389 1 96.94 29 GLN B N 1
ATOM 769 C CA . GLN B 1 29 ? -3.422 -5.848 0.173 1 96.94 29 GLN B CA 1
ATOM 770 C C . GLN B 1 29 ? -2.875 -6.887 -0.803 1 96.94 29 GLN B C 1
ATOM 772 O O . GLN B 1 29 ? -1.66 -7.008 -0.971 1 96.94 29 GLN B O 1
ATOM 777 N N . ARG B 1 30 ? -3.773 -7.551 -1.428 1 95.5 30 ARG B N 1
ATOM 778 C CA . ARG B 1 30 ? -3.377 -8.562 -2.406 1 95.5 30 ARG B CA 1
ATOM 779 C C . ARG B 1 30 ? -2.641 -7.922 -3.58 1 95.5 30 ARG B C 1
ATOM 781 O O . ARG B 1 30 ? -1.585 -8.406 -3.994 1 95.5 30 ARG B O 1
ATOM 788 N N . ALA B 1 31 ? -3.18 -6.91 -4.047 1 96.5 31 ALA B N 1
ATOM 789 C CA . ALA B 1 31 ? -2.568 -6.223 -5.184 1 96.5 31 ALA B CA 1
ATOM 790 C C . ALA B 1 31 ? -1.199 -5.664 -4.812 1 96.5 31 ALA B C 1
ATOM 792 O O . ALA B 1 31 ? -0.222 -5.863 -5.535 1 96.5 31 ALA B O 1
ATOM 793 N N . LEU B 1 32 ? -1.096 -5.043 -3.648 1 96.56 32 LEU B N 1
ATOM 794 C CA . LEU B 1 32 ? 0.116 -4.336 -3.244 1 96.56 32 LEU B CA 1
ATOM 795 C C . LEU B 1 32 ? 1.205 -5.32 -2.832 1 96.56 32 LEU B C 1
ATOM 797 O O . LEU B 1 32 ? 2.395 -4.996 -2.887 1 96.56 32 LEU B O 1
ATOM 801 N N . SER B 1 33 ? 0.768 -6.527 -2.479 1 95.62 33 SER B N 1
ATOM 802 C CA . SER B 1 33 ? 1.755 -7.555 -2.166 1 95.62 33 SER B CA 1
ATOM 803 C C . SER B 1 33 ? 2.646 -7.848 -3.367 1 95.62 33 SER B C 1
ATOM 805 O O . SER B 1 33 ? 3.844 -8.102 -3.213 1 95.62 33 SER B O 1
ATOM 807 N N . VAL B 1 34 ? 2.115 -7.738 -4.477 1 94.38 34 VAL B N 1
ATOM 808 C CA . VAL B 1 34 ? 2.875 -7.98 -5.699 1 94.38 34 VAL B CA 1
ATOM 809 C C . VAL B 1 34 ? 3.57 -6.691 -6.133 1 94.38 34 VAL B C 1
ATOM 811 O O . VAL B 1 34 ? 4.773 -6.691 -6.406 1 94.38 34 VAL B O 1
ATOM 814 N N . LEU B 1 35 ? 2.885 -5.609 -6.105 1 95.31 35 LEU B N 1
ATOM 815 C CA . LEU B 1 35 ? 3.373 -4.355 -6.668 1 95.31 35 LEU B CA 1
ATOM 816 C C . LEU B 1 35 ? 4.516 -3.791 -5.828 1 95.31 35 LEU B C 1
ATOM 818 O O . LEU B 1 35 ? 5.477 -3.24 -6.371 1 95.31 35 LEU B O 1
ATOM 822 N N . LEU B 1 36 ? 4.438 -3.939 -4.562 1 94.44 36 LEU B N 1
ATOM 823 C CA . LEU B 1 36 ? 5.477 -3.418 -3.686 1 94.44 36 LEU B CA 1
ATOM 824 C C . LEU B 1 36 ? 6.789 -4.172 -3.885 1 94.44 36 LEU B C 1
ATOM 826 O O . LEU B 1 36 ? 7.867 -3.582 -3.812 1 94.44 36 LEU B O 1
ATOM 830 N N . MET B 1 37 ? 6.59 -5.371 -4.164 1 91.81 37 MET B N 1
ATOM 831 C CA . MET B 1 37 ? 7.785 -6.188 -4.355 1 91.81 37 MET B CA 1
ATOM 832 C C . MET B 1 37 ? 8.32 -6.047 -5.777 1 91.81 37 MET B C 1
ATOM 834 O O . MET B 1 37 ? 9.523 -5.883 -5.98 1 91.81 37 MET B O 1
ATOM 838 N N . ALA B 1 38 ? 7.484 -6.102 -6.691 1 89.75 38 ALA B N 1
ATOM 839 C CA . ALA B 1 38 ? 7.875 -6.109 -8.102 1 89.75 38 ALA B CA 1
ATOM 840 C C . ALA B 1 38 ? 8.305 -4.715 -8.555 1 89.75 38 ALA B C 1
ATOM 842 O O . ALA B 1 38 ? 9.336 -4.559 -9.203 1 89.75 38 ALA B O 1
ATOM 843 N N . GLU B 1 39 ? 7.531 -3.719 -8.219 1 87.75 39 GLU B N 1
ATOM 844 C CA . GLU B 1 39 ? 7.773 -2.367 -8.703 1 87.75 39 GLU B CA 1
ATOM 845 C C . GLU B 1 39 ? 8.422 -1.497 -7.633 1 87.75 39 GLU B C 1
ATOM 847 O O . GLU B 1 39 ? 9.195 -0.589 -7.941 1 87.75 39 GLU B O 1
ATOM 852 N N . GLY B 1 40 ? 8.062 -1.696 -6.414 1 86.94 40 GLY B N 1
ATOM 853 C CA . GLY B 1 40 ? 8.562 -0.873 -5.324 1 86.94 40 GLY B CA 1
ATOM 854 C C . GLY B 1 40 ? 9.945 -1.28 -4.855 1 86.94 40 GLY B C 1
ATOM 855 O O . GLY B 1 40 ? 10.594 -0.553 -4.098 1 86.94 40 GLY B O 1
ATOM 856 N N . GLN B 1 41 ? 10.398 -2.381 -5.289 1 87 41 GLN B N 1
ATOM 857 C CA . GLN B 1 41 ? 11.703 -2.912 -4.891 1 87 41 GLN B CA 1
ATOM 858 C C . GLN B 1 41 ? 11.805 -3.035 -3.373 1 87 41 GLN B C 1
ATOM 860 O O . GLN B 1 41 ? 12.828 -2.691 -2.783 1 87 41 GLN B O 1
ATOM 865 N N . MET B 1 42 ? 10.688 -3.439 -2.855 1 89.75 42 MET B N 1
ATOM 866 C CA . MET B 1 42 ? 10.633 -3.605 -1.406 1 89.75 42 MET B CA 1
ATOM 867 C C . MET B 1 42 ? 10.75 -5.074 -1.022 1 89.75 42 MET B C 1
ATOM 869 O O . MET B 1 42 ? 10.203 -5.945 -1.7 1 89.75 42 MET B O 1
ATOM 873 N N . GLU B 1 43 ? 11.523 -5.211 0.039 1 90.62 43 GLU B N 1
ATOM 874 C CA . GLU B 1 43 ? 11.633 -6.574 0.553 1 90.62 43 GLU B CA 1
ATOM 875 C C . GLU B 1 43 ? 10.328 -7.031 1.191 1 90.62 43 GLU B C 1
ATOM 877 O O . GLU B 1 43 ? 9.523 -6.203 1.632 1 90.62 43 GLU B O 1
ATOM 882 N N . ALA B 1 44 ? 10.203 -8.359 1.257 1 92.06 44 ALA B N 1
ATOM 883 C CA . ALA B 1 44 ? 8.969 -8.945 1.771 1 92.06 44 ALA B CA 1
ATOM 884 C C . ALA B 1 44 ? 8.719 -8.508 3.211 1 92.06 44 ALA B C 1
ATOM 886 O O . ALA B 1 44 ? 7.57 -8.266 3.6 1 92.06 44 ALA B O 1
ATOM 887 N N . GLU B 1 45 ? 9.812 -8.445 3.98 1 93.5 45 GLU B N 1
ATOM 888 C CA . GLU B 1 45 ? 9.695 -8.07 5.387 1 93.5 45 GLU B CA 1
ATOM 889 C C . GLU B 1 45 ? 9.148 -6.648 5.527 1 93.5 45 GLU B C 1
ATOM 891 O O . GLU B 1 45 ? 8.219 -6.41 6.301 1 93.5 45 GLU B O 1
ATOM 896 N N . LYS B 1 46 ? 9.609 -5.773 4.754 1 93.19 46 LYS B N 1
ATOM 897 C CA . LYS B 1 46 ? 9.18 -4.379 4.797 1 93.19 46 LYS B CA 1
ATOM 898 C C . LYS B 1 46 ? 7.789 -4.219 4.188 1 93.19 46 LYS B C 1
ATOM 900 O O . LYS B 1 46 ? 6.953 -3.482 4.719 1 93.19 46 LYS B O 1
ATOM 905 N N . ALA B 1 47 ? 7.531 -4.902 3.104 1 95.44 47 ALA B N 1
ATOM 906 C CA . ALA B 1 47 ? 6.227 -4.844 2.445 1 95.44 47 ALA B CA 1
ATOM 907 C C . ALA B 1 47 ? 5.121 -5.344 3.373 1 95.44 47 ALA B C 1
ATOM 909 O O . ALA B 1 47 ? 4.066 -4.715 3.488 1 95.44 47 ALA B O 1
ATOM 910 N N . SER B 1 48 ? 5.391 -6.473 4.055 1 95.62 48 SER B N 1
ATOM 911 C CA . SER B 1 48 ? 4.387 -7.039 4.949 1 95.62 48 SER B CA 1
ATOM 912 C C . SER B 1 48 ? 4.121 -6.113 6.133 1 95.62 48 SER B C 1
ATOM 914 O O . SER B 1 48 ? 2.975 -5.953 6.559 1 95.62 48 SER B O 1
ATOM 916 N N . ALA B 1 49 ? 5.129 -5.473 6.641 1 94.81 49 ALA B N 1
ATOM 917 C CA . ALA B 1 49 ? 4.98 -4.539 7.754 1 94.81 49 ALA B CA 1
ATOM 918 C C . ALA B 1 49 ? 4.156 -3.32 7.34 1 94.81 49 ALA B C 1
ATOM 920 O O . ALA B 1 49 ? 3.275 -2.881 8.086 1 94.81 49 ALA B O 1
ATOM 921 N N . LEU B 1 50 ? 4.355 -2.828 6.16 1 95.06 50 LEU B N 1
ATOM 922 C CA . LEU B 1 50 ? 3.643 -1.657 5.66 1 95.06 50 LEU B CA 1
ATOM 923 C C . LEU B 1 50 ? 2.162 -1.963 5.473 1 95.06 50 LEU B C 1
ATOM 925 O O . LEU B 1 50 ? 1.308 -1.126 5.777 1 95.06 50 LEU B O 1
ATOM 929 N N . LEU B 1 51 ? 1.865 -3.109 4.996 1 96.25 51 LEU B N 1
ATOM 930 C CA . LEU B 1 51 ? 0.491 -3.504 4.703 1 96.25 51 LEU B CA 1
ATOM 931 C C . LEU B 1 51 ? -0.225 -3.953 5.973 1 96.25 51 LEU B C 1
ATOM 933 O O . LEU B 1 51 ? -1.452 -4.078 5.988 1 96.25 51 LEU B O 1
ATOM 937 N N . GLY B 1 52 ? 0.491 -4.215 7.039 1 95.19 52 GLY B N 1
ATOM 938 C CA . GLY B 1 52 ? -0.099 -4.652 8.289 1 95.19 52 GLY B CA 1
ATOM 939 C C . GLY B 1 52 ? -0.437 -6.129 8.312 1 95.19 52 GLY B C 1
ATOM 940 O O . GLY B 1 52 ? -1.447 -6.535 8.891 1 95.19 52 GLY B O 1
ATOM 941 N N . ILE B 1 53 ? 0.3 -6.875 7.492 1 95.94 53 ILE B N 1
ATOM 942 C CA . ILE B 1 53 ? 0.071 -8.312 7.453 1 95.94 53 ILE B CA 1
ATOM 943 C C . ILE B 1 53 ? 1.381 -9.055 7.719 1 95.94 53 ILE B C 1
ATOM 945 O O . ILE B 1 53 ? 2.436 -8.43 7.859 1 95.94 53 ILE B O 1
ATOM 949 N N . SER B 1 54 ? 1.268 -10.383 7.859 1 96.12 54 SER B N 1
ATOM 950 C CA . SER B 1 54 ? 2.471 -11.188 8.047 1 96.12 54 SER B CA 1
ATOM 951 C C . SER B 1 54 ? 3.158 -11.477 6.719 1 96.12 54 SER B C 1
ATOM 953 O O . SER B 1 54 ? 2.535 -11.391 5.66 1 96.12 54 SER B O 1
ATOM 955 N N . LYS B 1 55 ? 4.492 -11.906 6.832 1 95.5 55 LYS B N 1
ATOM 956 C CA . LYS B 1 55 ? 5.227 -12.312 5.637 1 95.5 55 LYS B CA 1
ATOM 957 C C . LYS B 1 55 ? 4.555 -13.5 4.949 1 95.5 55 LYS B C 1
ATOM 959 O O . LYS B 1 55 ? 4.512 -13.57 3.719 1 95.5 55 LYS B O 1
ATOM 964 N N . ARG B 1 56 ? 4.102 -14.336 5.809 1 96.06 56 ARG B N 1
ATOM 965 C CA . ARG B 1 56 ? 3.43 -15.516 5.281 1 96.06 56 ARG B CA 1
ATOM 966 C C . ARG B 1 56 ? 2.205 -15.133 4.457 1 96.06 56 ARG B C 1
ATOM 968 O O . ARG B 1 56 ? 2.002 -15.656 3.357 1 96.06 56 ARG B O 1
ATOM 975 N N . THR B 1 57 ? 1.397 -14.266 4.941 1 95.81 57 THR B N 1
ATOM 976 C CA . THR B 1 57 ? 0.191 -13.805 4.258 1 95.81 57 THR B CA 1
ATOM 977 C C . THR B 1 57 ? 0.544 -13.07 2.967 1 95.81 57 THR B C 1
ATOM 979 O O . THR B 1 57 ? -0.144 -13.219 1.956 1 95.81 57 THR B O 1
ATOM 982 N N . LEU B 1 58 ? 1.636 -12.367 3.008 1 95.31 58 LEU B N 1
ATOM 983 C CA . LEU B 1 58 ? 2.1 -11.656 1.821 1 95.31 58 LEU B CA 1
ATOM 984 C C . LEU B 1 58 ? 2.402 -12.633 0.686 1 95.31 58 LEU B C 1
ATOM 986 O O . LEU B 1 58 ? 1.97 -12.422 -0.449 1 95.31 58 LEU B O 1
ATOM 990 N N . PHE B 1 59 ? 3.049 -13.672 0.992 1 93.81 59 PHE B N 1
ATOM 991 C CA . PHE B 1 59 ? 3.402 -14.641 -0.035 1 93.81 59 PHE B CA 1
ATOM 992 C C . PHE B 1 59 ? 2.168 -15.391 -0.5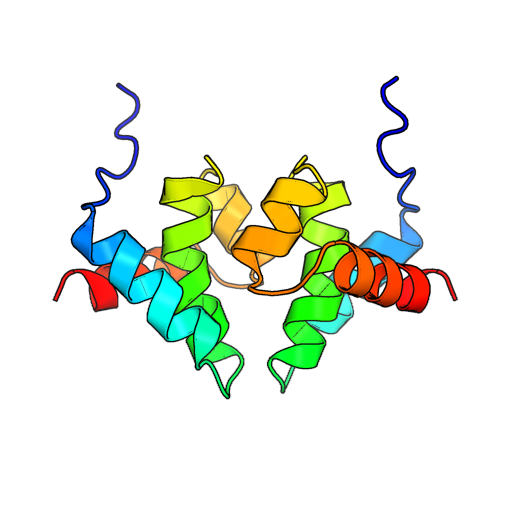22 1 93.81 59 PHE B C 1
ATOM 994 O O . PHE B 1 59 ? 2.076 -15.742 -1.699 1 93.81 59 PHE B O 1
ATOM 1001 N N . ARG B 1 60 ? 1.312 -15.594 0.442 1 93.75 60 ARG B N 1
ATOM 1002 C CA . ARG B 1 60 ? 0.058 -16.234 0.053 1 93.75 60 ARG B CA 1
ATOM 1003 C C . ARG B 1 60 ? -0.706 -15.375 -0.947 1 93.75 60 ARG B C 1
ATOM 1005 O O . ARG B 1 60 ? -1.275 -15.891 -1.911 1 93.75 60 ARG B O 1
ATOM 1012 N N . TYR B 1 61 ? -0.796 -14.117 -0.741 1 93.62 61 TYR B N 1
ATOM 1013 C CA . TYR B 1 61 ? -1.452 -13.195 -1.656 1 93.62 61 TYR B CA 1
ATOM 1014 C C . TYR B 1 61 ? -0.782 -13.211 -3.025 1 93.62 61 TYR B C 1
ATOM 1016 O O . TYR B 1 61 ? -1.46 -13.266 -4.055 1 93.62 61 TYR B O 1
ATOM 1024 N N . ARG B 1 62 ? 0.511 -13.234 -2.992 1 89.69 62 ARG B N 1
ATOM 1025 C CA . ARG B 1 62 ? 1.273 -13.266 -4.238 1 89.69 62 ARG B CA 1
ATOM 1026 C C . ARG B 1 62 ? 0.973 -14.539 -5.031 1 89.69 62 ARG B C 1
ATOM 1028 O O . ARG B 1 62 ? 0.863 -14.492 -6.258 1 89.69 62 ARG B O 1
ATOM 1035 N N . GLU B 1 63 ? 0.86 -15.539 -4.277 1 87.81 63 GLU B N 1
ATOM 1036 C CA . GLU B 1 63 ? 0.595 -16.812 -4.926 1 87.81 63 GLU B CA 1
ATOM 1037 C C . GLU B 1 63 ? -0.766 -16.812 -5.613 1 87.81 63 GLU B C 1
ATOM 1039 O O . GLU B 1 63 ? -0.969 -17.531 -6.598 1 87.81 63 GLU B O 1
ATOM 1044 N N . SER B 1 64 ? -1.608 -16.016 -5.109 1 84.94 64 SER B N 1
ATOM 1045 C CA . SER B 1 64 ? -2.939 -15.93 -5.703 1 84.94 64 SER B CA 1
ATOM 1046 C C . SER B 1 64 ? -2.895 -15.281 -7.082 1 84.94 64 SER B C 1
ATOM 1048 O O . SER B 1 64 ? -3.832 -15.422 -7.871 1 84.94 64 SER B O 1
ATOM 1050 N N . PHE B 1 65 ? -1.825 -14.57 -7.418 1 82.5 65 PHE B N 1
ATOM 1051 C CA . PHE B 1 65 ? -1.652 -13.945 -8.727 1 82.5 65 PHE B CA 1
ATOM 1052 C C . PHE B 1 65 ? -0.934 -14.891 -9.688 1 82.5 65 PHE B C 1
ATOM 1054 O O . PHE B 1 65 ? -0.944 -14.672 -10.898 1 82.5 65 PHE B O 1
ATOM 1061 N N . CYS B 1 66 ? -0.27 -15.68 -9.227 1 70.12 66 CYS B N 1
ATOM 1062 C CA . CYS B 1 66 ? 0.473 -16.609 -10.062 1 70.12 66 CYS B CA 1
ATOM 1063 C C . CYS B 1 66 ? -0.467 -17.594 -10.75 1 70.12 66 CYS B C 1
ATOM 1065 O O . CYS B 1 66 ? -0.131 -18.156 -11.797 1 70.12 66 CYS B O 1
ATOM 1067 N N . HIS B 1 67 ? -1.634 -17.578 -10.219 1 58.16 67 HIS B N 1
ATOM 1068 C CA . HIS B 1 67 ? -2.496 -18.547 -10.883 1 58.16 67 HIS B CA 1
ATOM 1069 C C . HIS B 1 67 ? -3.527 -17.859 -11.773 1 58.16 67 HIS B C 1
ATOM 1071 O O . HIS B 1 67 ? -3.982 -16.75 -11.453 1 58.16 67 HIS B O 1
#

Radius of gyration: 13.93 Å; Cα contacts (8 Å, |Δi|>4): 168; chains: 2; bounding box: 34×36×32 Å

pLDDT: mean 87.73, std 15.36, range [27.17, 96.94]

Foldseek 3Di:
DVPLVPDDPQLLVVLVVLCVVPDDLVSVLLSQLRCCSNPVVDDLCVSCVVSVHDSVVSVVSSVVSVD/DPVLVPDDPQLLVVLVVQCVVPPDLVSVLLSQLRCCSNPVVDDLCVSCVVSVHDSVVSVVSSVVSVD

Nearest PDB structures (foldseek):
  4g8x-assembly1_A  TM=5.996E-01  e=1.396E+00  Staphylococcus aureus subsp. aureus NCTC 8325
  7qh5-assembly1_A  TM=8.494E-01  e=9.035E+00  Streptomyces tsukubensis NRRL18488
  5e18-assembly1_F  TM=5.412E-01  e=3.083E+00  Thermus thermophilus HB8
  5clv-assembly4_M  TM=6.509E-01  e=1.042E+00  Escherichia coli
  4g8x-assembly1_A  TM=5.987E-01  e=1.459E+00  Staphylococcus aureus subsp. aureus NCTC 8325

Sequence (134 aa):
MTRAAIFSKNEIVWANELRDHAKTVEEMQRALSVLLMAEGQMEAEKASALLGISKRTLFRYRESFCHMTRAAIFSKNEIVWANELRDHAKTVEEMQRALSVLLMAEGQMEAEKASALLGISKRTLFRYRESFCH